Protein AF-A0AA41Z3J3-F1 (afdb_monomer)

Secondary structure (DSSP, 8-state):
--HHHHHHHTT------SBHHHHHHHHHHTTTT---B---SS-BSS--HHHHHHHHHHH-TT--B-

Organism: NCBI:txid2949735

Radius of gyration: 11.58 Å; Cα contacts (8 Å, |Δi|>4): 68; chains: 1; bounding box: 25×26×29 Å

Structure (mmCIF, N/CA/C/O backbone):
data_AF-A0AA41Z3J3-F1
#
_entry.id   AF-A0AA41Z3J3-F1
#
loop_
_atom_site.group_PDB
_atom_site.id
_atom_site.type_symbol
_atom_site.label_atom_id
_atom_site.label_alt_id
_atom_site.label_comp_id
_atom_site.label_asym_id
_atom_site.label_entity_id
_atom_site.label_seq_id
_atom_site.pdbx_PDB_ins_code
_atom_site.Cartn_x
_atom_site.Cartn_y
_atom_site.Cartn_z
_atom_site.occupancy
_atom_site.B_iso_or_equiv
_atom_site.auth_seq_id
_atom_site.auth_comp_id
_atom_site.auth_asym_id
_atom_site.auth_atom_id
_atom_site.pdbx_PDB_model_num
ATOM 1 N N . MET A 1 1 ? 12.737 14.273 -4.648 1.00 61.03 1 MET A N 1
ATOM 2 C CA . MET A 1 1 ? 12.170 13.149 -5.403 1.00 61.03 1 MET A CA 1
ATOM 3 C C . MET A 1 1 ? 11.423 12.287 -4.411 1.00 61.03 1 MET A C 1
ATOM 5 O O . MET A 1 1 ? 12.032 11.868 -3.431 1.00 61.03 1 MET A O 1
ATOM 9 N N . GLN A 1 2 ? 10.116 12.154 -4.592 1.00 84.81 2 GLN A N 1
ATOM 10 C CA . GLN A 1 2 ? 9.235 11.377 -3.718 1.00 84.81 2 GLN A CA 1
ATOM 11 C C . GLN A 1 2 ? 9.221 9.908 -4.162 1.00 84.81 2 GLN A C 1
ATOM 13 O O . GLN A 1 2 ? 9.534 9.608 -5.313 1.00 84.81 2 GLN A O 1
ATOM 18 N N . ALA A 1 3 ? 8.873 8.982 -3.265 1.00 85.44 3 ALA A N 1
ATOM 19 C CA . ALA A 1 3 ? 8.797 7.559 -3.613 1.00 85.44 3 ALA A CA 1
ATOM 20 C C . ALA A 1 3 ? 7.764 7.289 -4.726 1.00 85.44 3 ALA A C 1
ATOM 22 O O . ALA A 1 3 ? 8.021 6.484 -5.616 1.00 85.44 3 ALA A O 1
ATOM 23 N N . SER A 1 4 ? 6.649 8.028 -4.730 1.00 89.62 4 SER A N 1
ATOM 24 C CA . SER A 1 4 ? 5.620 7.969 -5.777 1.00 89.62 4 SER A CA 1
ATOM 25 C C . SER A 1 4 ? 6.184 8.233 -7.174 1.00 89.62 4 SER A C 1
ATOM 2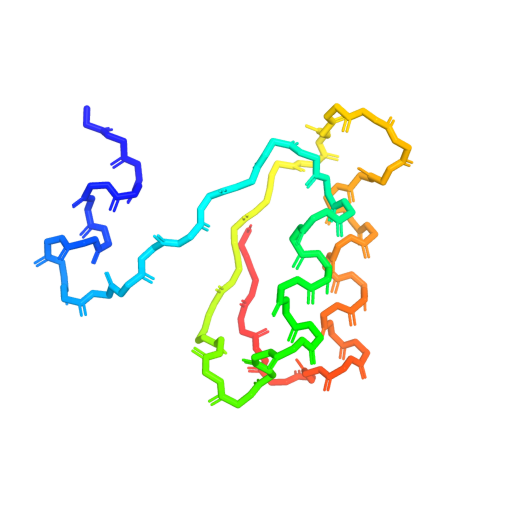7 O O . SER A 1 4 ? 5.963 7.439 -8.081 1.00 89.62 4 SER A O 1
ATOM 29 N N . GLU A 1 5 ? 6.995 9.280 -7.327 1.00 92.62 5 GLU A N 1
ATOM 30 C CA . GLU A 1 5 ? 7.612 9.653 -8.608 1.00 92.62 5 GLU A CA 1
ATOM 31 C C . GLU A 1 5 ? 8.517 8.534 -9.153 1.00 92.62 5 GLU A C 1
ATOM 33 O O . GLU A 1 5 ? 8.556 8.283 -10.354 1.00 92.62 5 GLU A O 1
ATOM 38 N N . LEU A 1 6 ? 9.238 7.826 -8.275 1.00 92.19 6 LEU A N 1
ATOM 39 C CA . LEU A 1 6 ? 10.075 6.689 -8.670 1.00 92.19 6 LEU A CA 1
ATOM 40 C C . LEU A 1 6 ? 9.249 5.499 -9.167 1.00 92.19 6 LEU A C 1
ATOM 42 O O . LEU A 1 6 ? 9.632 4.853 -10.142 1.00 92.19 6 LEU A O 1
ATOM 46 N N . PHE A 1 7 ? 8.134 5.199 -8.504 1.00 91.56 7 PHE A N 1
ATOM 47 C CA . PHE A 1 7 ? 7.255 4.102 -8.902 1.00 91.56 7 PHE A CA 1
ATOM 48 C C . PHE A 1 7 ? 6.531 4.408 -10.216 1.00 91.56 7 PHE A C 1
ATOM 50 O O . PHE A 1 7 ? 6.476 3.544 -11.092 1.00 91.56 7 PHE A O 1
ATOM 57 N N . GLU A 1 8 ? 6.079 5.646 -10.406 1.00 94.38 8 GLU A N 1
ATOM 58 C CA . GLU A 1 8 ? 5.499 6.097 -11.674 1.00 94.38 8 GLU A CA 1
ATOM 59 C C . GLU A 1 8 ? 6.507 5.991 -12.826 1.00 94.38 8 GLU A C 1
ATOM 61 O O . GLU A 1 8 ? 6.180 5.471 -13.893 1.00 94.38 8 GLU A O 1
ATOM 66 N N . LEU A 1 9 ? 7.767 6.390 -12.605 1.00 95.12 9 LEU A N 1
ATOM 67 C CA . LEU A 1 9 ? 8.845 6.225 -13.591 1.00 95.12 9 LEU A CA 1
ATOM 68 C C . LEU A 1 9 ? 9.147 4.755 -13.918 1.00 95.12 9 LEU A C 1
ATOM 70 O O . LEU A 1 9 ? 9.589 4.455 -15.027 1.00 95.12 9 LEU A O 1
ATOM 74 N N . ALA A 1 10 ? 8.901 3.840 -12.980 1.00 92.75 10 ALA A N 1
ATOM 75 C CA . ALA A 1 10 ? 9.004 2.399 -13.199 1.00 92.75 10 ALA A CA 1
ATOM 76 C C . ALA A 1 10 ? 7.782 1.804 -13.933 1.00 92.75 10 ALA A C 1
ATOM 78 O O . ALA A 1 10 ? 7.760 0.602 -14.199 1.00 92.75 10 ALA A O 1
ATOM 79 N N . GLY A 1 11 ? 6.784 2.624 -14.281 1.00 94.12 11 GLY A N 1
ATOM 80 C CA . GLY A 1 11 ? 5.565 2.207 -14.975 1.00 94.12 11 GLY A CA 1
ATOM 81 C C . GLY A 1 11 ? 4.470 1.667 -14.054 1.00 94.12 11 GLY A C 1
ATOM 82 O O . GLY A 1 11 ? 3.541 1.023 -14.540 1.00 94.12 11 GLY A O 1
ATOM 83 N N . LEU A 1 12 ? 4.567 1.901 -12.742 1.00 91.88 12 LEU A N 1
ATOM 84 C CA . LEU A 1 12 ? 3.528 1.539 -11.780 1.00 91.88 12 LEU A CA 1
ATOM 85 C C . LEU A 1 12 ? 2.517 2.679 -11.640 1.00 91.88 12 LEU A C 1
ATOM 87 O O . LEU A 1 12 ? 2.891 3.848 -11.568 1.00 91.88 12 LEU A O 1
ATOM 91 N N . ALA A 1 13 ? 1.233 2.336 -11.546 1.00 93.44 13 ALA A N 1
ATOM 92 C CA . ALA A 1 13 ? 0.221 3.285 -11.101 1.00 93.44 13 ALA A CA 1
ATOM 93 C C . ALA A 1 13 ? 0.348 3.473 -9.583 1.00 93.44 13 ALA A C 1
ATOM 95 O O . ALA A 1 13 ? 0.352 2.492 -8.838 1.00 93.44 13 ALA A O 1
ATOM 96 N N . VAL A 1 14 ? 0.457 4.723 -9.129 1.00 93.69 14 VAL A N 1
ATOM 97 C CA . VAL A 1 14 ? 0.559 5.057 -7.705 1.00 93.69 14 VAL A CA 1
ATOM 98 C C . VAL A 1 14 ? -0.709 5.763 -7.264 1.00 93.69 14 VAL A C 1
ATOM 100 O O . VAL A 1 14 ? -1.104 6.768 -7.848 1.00 93.69 14 VAL A O 1
ATOM 103 N N . GLN A 1 15 ? -1.319 5.254 -6.198 1.00 94.62 15 GLN A N 1
ATOM 104 C CA . GLN A 1 15 ? -2.440 5.897 -5.533 1.00 94.62 15 GLN A CA 1
ATOM 105 C C . GLN A 1 15 ? -2.024 6.262 -4.106 1.00 94.62 15 GLN A C 1
ATOM 107 O O . GLN A 1 15 ? -1.578 5.402 -3.348 1.00 94.62 15 GLN A O 1
ATOM 112 N N . ALA A 1 16 ? -2.144 7.544 -3.761 1.00 92.00 16 ALA A N 1
ATOM 113 C CA . ALA A 1 16 ? -1.781 8.069 -2.450 1.00 92.00 16 ALA A CA 1
ATOM 114 C C . ALA A 1 16 ? -3.031 8.492 -1.673 1.00 92.00 16 ALA A C 1
ATOM 116 O O . ALA A 1 16 ? -3.963 9.056 -2.25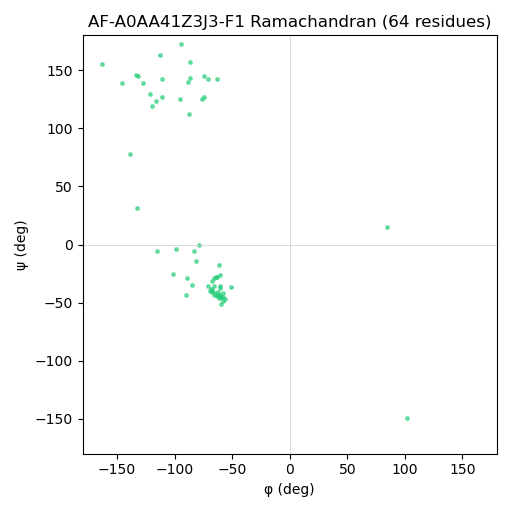0 1.00 92.00 16 ALA A O 1
ATOM 117 N N . PHE A 1 17 ? -3.005 8.248 -0.366 1.00 91.88 17 PHE A N 1
ATOM 118 C CA . PHE A 1 17 ? -4.056 8.598 0.585 1.00 91.88 17 PHE A CA 1
ATOM 119 C C . PHE A 1 17 ? -3.420 9.249 1.809 1.00 91.88 17 PHE A C 1
ATOM 121 O O . PHE A 1 17 ? -2.305 8.883 2.184 1.00 91.88 17 PHE A O 1
ATOM 128 N N . ALA A 1 18 ? -4.115 10.209 2.419 1.00 86.31 18 ALA A N 1
ATOM 129 C CA . ALA A 1 18 ? -3.697 10.776 3.702 1.00 86.31 18 ALA A CA 1
ATOM 130 C C . ALA A 1 18 ? -4.303 9.999 4.890 1.00 86.31 18 ALA A C 1
ATOM 132 O O . ALA A 1 18 ? -3.551 9.673 5.810 1.00 86.31 18 ALA A O 1
ATOM 133 N N . PRO A 1 19 ? -5.602 9.627 4.873 1.00 89.00 19 PRO A N 1
ATOM 134 C CA . PRO A 1 19 ? -6.188 8.763 5.897 1.00 89.00 19 PRO A CA 1
ATOM 135 C C . PRO A 1 19 ? -5.994 7.280 5.559 1.00 89.00 19 PRO A C 1
ATOM 137 O O . PRO A 1 19 ? -6.114 6.870 4.400 1.00 89.00 19 PRO A O 1
ATOM 140 N N . GLY A 1 20 ? -5.758 6.451 6.578 1.00 89.38 20 GLY A N 1
ATOM 141 C CA . GLY A 1 20 ? -5.648 4.997 6.404 1.00 89.38 20 GLY A CA 1
ATOM 142 C C . GLY A 1 20 ? -6.958 4.343 5.952 1.00 89.38 20 GLY A C 1
ATOM 143 O O . GLY A 1 20 ? -6.943 3.347 5.230 1.00 89.38 20 GLY A O 1
ATOM 144 N N . GLU A 1 21 ? -8.097 4.927 6.323 1.00 91.62 21 GLU A N 1
ATOM 145 C CA . GLU A 1 21 ? -9.432 4.447 5.964 1.00 91.62 21 GLU A CA 1
ATOM 146 C C . GLU A 1 21 ? -9.660 4.466 4.445 1.00 91.62 21 GLU A C 1
ATOM 148 O O . GLU A 1 21 ? -10.141 3.482 3.883 1.00 91.62 21 GLU A O 1
ATOM 153 N N . GLU A 1 22 ? -9.246 5.540 3.767 1.00 92.44 22 GLU A N 1
ATOM 154 C CA . GLU A 1 22 ? -9.383 5.666 2.310 1.00 92.44 22 GLU A CA 1
ATOM 155 C C . GLU A 1 22 ? -8.515 4.634 1.573 1.00 92.44 22 GLU A C 1
ATOM 157 O O . GLU A 1 22 ? -8.933 4.064 0.563 1.00 92.44 22 GLU A O 1
ATOM 162 N N . ALA A 1 23 ? -7.329 4.327 2.111 1.00 91.56 23 ALA A N 1
ATOM 163 C CA . ALA A 1 23 ? -6.466 3.286 1.561 1.00 91.56 23 ALA A CA 1
ATOM 164 C C . ALA A 1 23 ? -7.110 1.894 1.677 1.00 91.56 23 ALA A C 1
ATOM 166 O O . ALA A 1 23 ? -7.066 1.105 0.731 1.00 91.56 23 ALA A O 1
ATOM 167 N N . ILE A 1 24 ? -7.744 1.597 2.815 1.00 91.38 24 ILE A N 1
ATOM 168 C CA . ILE A 1 24 ? -8.465 0.337 3.039 1.00 91.38 24 ILE A CA 1
ATOM 169 C C . ILE A 1 24 ? -9.640 0.192 2.067 1.00 91.38 24 ILE A C 1
ATOM 171 O O . ILE A 1 24 ? -9.834 -0.887 1.498 1.00 91.38 24 ILE A O 1
ATOM 175 N N . GLU A 1 25 ? -10.418 1.257 1.870 1.00 92.44 25 GLU A N 1
ATOM 176 C CA . GLU A 1 25 ? -11.539 1.268 0.925 1.00 92.44 25 GLU A CA 1
ATOM 177 C C . GLU A 1 25 ? -11.059 1.028 -0.508 1.00 92.44 25 GLU A C 1
ATOM 179 O O . GLU 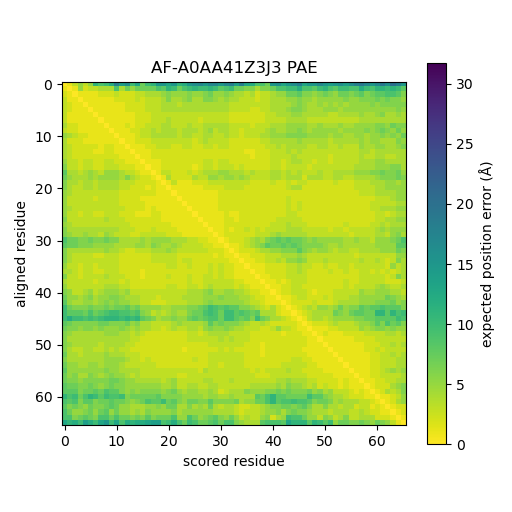A 1 25 ? -11.575 0.144 -1.191 1.00 92.44 25 GLU A O 1
ATOM 184 N N . PHE A 1 26 ? -9.994 1.709 -0.933 1.00 92.69 26 PHE A N 1
ATOM 185 C CA . PHE A 1 26 ? -9.426 1.505 -2.261 1.00 92.69 26 PHE A CA 1
ATOM 186 C C . PHE A 1 26 ? -8.936 0.072 -2.487 1.00 92.69 26 PHE A C 1
ATOM 188 O O . PHE A 1 26 ? -9.227 -0.517 -3.529 1.00 92.69 26 PHE A O 1
ATOM 195 N N . VAL A 1 27 ? -8.215 -0.511 -1.522 1.00 90.69 27 VAL A N 1
ATOM 196 C CA . VAL A 1 27 ? -7.737 -1.898 -1.631 1.00 90.69 27 VAL A CA 1
ATOM 197 C C . VAL A 1 27 ? -8.912 -2.865 -1.721 1.00 90.69 27 VAL A C 1
ATOM 199 O O . VAL A 1 27 ? -8.868 -3.787 -2.530 1.00 90.69 27 VAL A O 1
ATOM 202 N N . ARG A 1 28 ? -9.976 -2.651 -0.934 1.00 89.94 28 ARG A N 1
ATOM 203 C CA . ARG A 1 28 ? -11.188 -3.483 -0.973 1.00 89.94 28 ARG A CA 1
ATOM 204 C C . ARG A 1 28 ? -11.823 -3.503 -2.363 1.00 89.94 28 ARG A C 1
ATOM 206 O O . ARG A 1 28 ? -12.236 -4.569 -2.816 1.00 89.94 28 ARG A O 1
ATOM 213 N N . ASP A 1 29 ? -11.878 -2.353 -3.021 1.00 92.94 29 ASP A N 1
ATOM 214 C CA . ASP A 1 29 ? -12.531 -2.207 -4.323 1.00 92.94 29 ASP A CA 1
ATOM 215 C C . ASP A 1 29 ? -11.641 -2.657 -5.497 1.00 92.94 29 ASP A C 1
ATOM 217 O O . ASP A 1 29 ? -12.142 -2.870 -6.599 1.00 92.94 29 ASP A O 1
ATOM 221 N N . ASN A 1 30 ? -10.332 -2.838 -5.269 1.00 91.25 30 ASN A N 1
ATOM 222 C CA . ASN A 1 30 ? -9.333 -3.113 -6.311 1.00 91.25 30 ASN A CA 1
ATOM 223 C C . ASN A 1 30 ? -8.390 -4.278 -5.950 1.00 91.25 30 ASN A C 1
ATOM 225 O O . ASN A 1 30 ? -7.218 -4.274 -6.328 1.00 91.25 30 ASN A O 1
ATOM 229 N N . LEU A 1 31 ? -8.882 -5.270 -5.198 1.00 83.94 31 LEU A N 1
ATOM 230 C CA . LEU A 1 31 ? -8.076 -6.353 -4.609 1.00 83.94 31 LEU A CA 1
ATOM 231 C C . LEU A 1 31 ? -7.149 -7.071 -5.610 1.00 83.94 31 LEU A C 1
ATOM 233 O O . LEU A 1 31 ? -6.037 -7.455 -5.263 1.00 83.94 31 LEU A O 1
ATOM 237 N N . ASP A 1 32 ? -7.589 -7.250 -6.852 1.00 86.62 32 ASP A N 1
ATOM 238 C CA . ASP A 1 32 ? -6.865 -7.944 -7.922 1.00 86.62 32 ASP A CA 1
ATOM 239 C C . ASP A 1 32 ? -5.829 -7.075 -8.657 1.00 86.62 32 ASP A C 1
ATOM 241 O O . ASP A 1 32 ? -5.072 -7.581 -9.487 1.00 86.62 32 ASP A O 1
ATOM 245 N N . GLN A 1 33 ? -5.770 -5.780 -8.344 1.00 89.56 33 GLN A N 1
ATOM 246 C CA . GLN A 1 33 ? -4.924 -4.791 -9.017 1.00 89.56 33 GLN A CA 1
ATOM 247 C C . GLN A 1 33 ? -3.844 -4.193 -8.103 1.00 89.56 33 GLN A C 1
ATOM 249 O O . GLN A 1 33 ? -2.982 -3.447 -8.572 1.00 89.56 33 GLN A O 1
ATOM 254 N N . VAL A 1 34 ? -3.845 -4.528 -6.808 1.00 90.38 34 VAL A N 1
ATOM 255 C CA . VAL A 1 34 ? -2.853 -4.033 -5.844 1.00 90.38 34 VAL A CA 1
ATOM 256 C C . VAL A 1 34 ? -1.625 -4.942 -5.828 1.00 90.38 34 VAL A C 1
ATOM 258 O O . VAL A 1 34 ? -1.676 -6.083 -5.378 1.00 90.38 34 VAL A O 1
ATOM 261 N N . ALA A 1 35 ? -0.493 -4.413 -6.295 1.00 89.62 35 ALA A N 1
ATOM 262 C CA . ALA A 1 35 ? 0.772 -5.147 -6.330 1.00 89.62 35 ALA A CA 1
ATOM 263 C C . ALA A 1 35 ? 1.617 -4.993 -5.052 1.00 89.62 35 ALA A C 1
ATOM 265 O O . ALA A 1 35 ? 2.416 -5.875 -4.749 1.00 89.62 35 ALA A O 1
ATOM 266 N N . CYS A 1 36 ? 1.497 -3.868 -4.341 1.00 90.50 36 CYS A N 1
ATOM 267 C CA . CYS A 1 36 ? 2.283 -3.547 -3.148 1.00 90.50 36 CYS A CA 1
ATOM 268 C C . CYS A 1 36 ? 1.619 -2.405 -2.368 1.00 90.50 36 CYS A C 1
ATOM 270 O O . CYS A 1 36 ? 0.921 -1.582 -2.966 1.00 90.50 36 CYS A O 1
ATOM 272 N N . ILE A 1 37 ? 1.881 -2.327 -1.062 1.00 91.00 37 ILE A N 1
ATOM 273 C CA . ILE A 1 37 ? 1.452 -1.220 -0.200 1.00 91.00 37 ILE A CA 1
ATOM 274 C C . ILE A 1 37 ? 2.643 -0.651 0.567 1.00 91.00 37 ILE A C 1
ATOM 276 O O . ILE A 1 37 ? 3.486 -1.393 1.070 1.00 91.00 37 ILE A O 1
ATOM 280 N N . PHE A 1 38 ? 2.665 0.677 0.667 1.00 91.50 38 PHE A N 1
ATOM 281 C CA . PHE A 1 38 ? 3.590 1.449 1.488 1.00 91.50 38 PHE A CA 1
ATOM 282 C C . PHE A 1 38 ? 2.766 2.278 2.463 1.00 91.50 38 PHE A C 1
ATOM 284 O O . PHE A 1 38 ? 1.830 2.962 2.042 1.00 91.50 38 PHE A O 1
ATOM 291 N N . THR A 1 39 ? 3.088 2.221 3.751 1.00 92.25 39 THR A N 1
ATOM 292 C CA . THR A 1 39 ? 2.351 2.987 4.758 1.00 92.25 39 THR A CA 1
ATOM 293 C C . THR A 1 39 ? 3.265 3.455 5.878 1.00 92.25 39 THR A C 1
ATOM 295 O O . THR A 1 39 ? 4.140 2.723 6.341 1.00 92.25 39 THR A O 1
ATOM 298 N N . ASP A 1 40 ? 3.064 4.689 6.330 1.00 91.06 40 ASP A N 1
ATOM 299 C CA . ASP A 1 40 ? 3.689 5.152 7.559 1.00 91.06 40 ASP A CA 1
ATOM 300 C C . ASP A 1 40 ? 3.037 4.462 8.759 1.00 91.06 40 ASP A C 1
ATOM 302 O O . ASP A 1 40 ? 1.821 4.302 8.830 1.00 91.06 40 ASP A O 1
ATOM 306 N N . LEU A 1 41 ? 3.833 4.121 9.776 1.00 88.75 41 LEU A N 1
ATOM 307 C CA . LEU A 1 41 ? 3.305 3.516 11.007 1.00 88.75 41 LEU A CA 1
ATOM 308 C C . LEU A 1 41 ? 2.302 4.421 11.732 1.00 88.75 41 LEU A C 1
ATOM 310 O O . LEU A 1 41 ? 1.464 3.933 12.483 1.00 88.75 41 LEU A O 1
ATOM 314 N N . LYS A 1 42 ? 2.414 5.738 11.544 1.00 90.12 42 LYS A N 1
ATOM 315 C CA . LYS A 1 42 ? 1.494 6.728 12.099 1.00 90.12 42 LYS A CA 1
ATOM 316 C C . LYS A 1 42 ? 0.849 7.491 10.960 1.00 90.12 42 LYS A C 1
ATOM 318 O O . LYS A 1 42 ? 1.545 8.189 10.230 1.00 90.12 42 LYS A O 1
ATOM 323 N N . LEU A 1 43 ? -0.467 7.391 10.886 1.00 88.19 43 LEU A N 1
ATOM 324 C CA . LEU A 1 43 ? -1.298 8.128 9.948 1.00 88.19 43 LEU A CA 1
ATOM 325 C C . LEU A 1 43 ? -2.162 9.134 10.710 1.00 88.19 43 LEU A C 1
ATOM 327 O O . LEU A 1 43 ? -2.311 9.056 11.934 1.00 88.19 43 LEU A O 1
ATOM 331 N N . GLU A 1 44 ? -2.707 10.101 9.983 1.00 82.50 44 GLU A N 1
ATOM 332 C CA . GLU A 1 44 ? -3.751 10.969 10.516 1.00 82.50 44 GLU A CA 1
ATOM 333 C C . GLU A 1 44 ? -5.079 10.200 10.587 1.00 82.50 44 GLU A C 1
ATOM 335 O O . GLU A 1 44 ? -5.375 9.382 9.720 1.00 82.50 44 GLU A O 1
ATOM 340 N N . GLY A 1 45 ? -5.895 10.478 11.607 1.00 82.50 45 GLY A N 1
ATOM 341 C CA . GLY A 1 45 ? -7.199 9.832 11.784 1.00 82.50 45 GLY A CA 1
ATOM 342 C C . GLY A 1 45 ? -7.199 8.733 12.845 1.00 82.50 45 GLY A C 1
ATOM 343 O O . GLY A 1 45 ? -6.513 8.843 13.864 1.00 82.50 45 GLY A O 1
ATOM 344 N N . THR A 1 46 ? -8.055 7.727 12.649 1.00 84.50 46 THR A N 1
ATOM 345 C CA . THR A 1 46 ? -8.278 6.642 13.619 1.00 84.50 46 THR A CA 1
ATOM 346 C C . THR A 1 46 ? -7.558 5.350 13.268 1.00 84.50 46 THR A C 1
ATOM 348 O O . THR A 1 46 ? -7.253 4.587 14.179 1.00 84.50 46 THR A O 1
ATOM 351 N N . THR A 1 47 ? -7.278 5.134 11.984 1.00 86.62 47 THR A N 1
ATOM 352 C CA . THR A 1 47 ? -6.578 3.958 11.466 1.00 86.62 47 THR A CA 1
ATOM 353 C C . THR A 1 47 ? -5.092 4.260 11.318 1.00 86.62 47 THR A C 1
ATOM 355 O O . THR A 1 47 ? -4.718 5.206 10.626 1.00 86.62 47 THR A O 1
ATOM 358 N N . ASP A 1 48 ? -4.237 3.446 11.935 1.00 91.38 48 ASP A N 1
ATOM 359 C CA . ASP A 1 48 ? -2.783 3.539 11.762 1.00 91.38 48 ASP A CA 1
ATOM 360 C C . ASP A 1 48 ? -2.252 2.584 10.673 1.00 91.38 48 ASP A C 1
ATOM 362 O O . ASP A 1 48 ? -2.981 1.750 10.128 1.00 91.38 48 ASP A O 1
ATOM 366 N N . GLY A 1 49 ? -0.964 2.697 10.330 1.00 89.38 49 GLY A N 1
ATOM 367 C CA . GLY A 1 49 ? -0.373 1.883 9.263 1.00 89.38 49 GLY A CA 1
ATOM 368 C C . GLY A 1 49 ? -0.352 0.380 9.559 1.00 89.38 49 GLY A C 1
ATOM 369 O O . GLY A 1 49 ? -0.439 -0.432 8.637 1.00 89.38 49 GLY A O 1
ATOM 370 N N . LEU A 1 50 ? -0.292 -0.030 10.832 1.00 91.38 50 LEU A N 1
ATOM 371 C CA . LEU A 1 50 ? -0.336 -1.450 11.194 1.00 91.38 50 LEU A CA 1
ATOM 372 C C . LEU A 1 50 ? -1.730 -2.031 10.961 1.00 91.38 50 LEU A C 1
ATOM 374 O O . LEU A 1 50 ? -1.856 -3.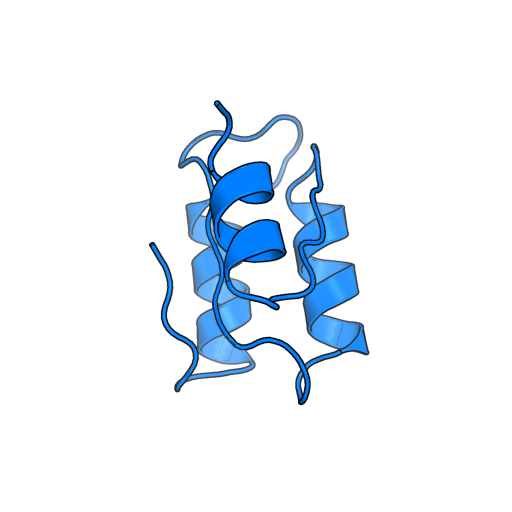187 10.552 1.00 91.38 50 LEU A O 1
ATOM 378 N N . GLU A 1 51 ? -2.774 -1.242 11.197 1.00 92.06 51 GLU A N 1
ATOM 379 C CA . GLU A 1 51 ? -4.146 -1.645 10.908 1.00 92.06 51 GLU A CA 1
ATOM 380 C C . GLU A 1 51 ? -4.408 -1.777 9.407 1.00 92.06 51 GLU A C 1
ATOM 382 O O . GLU A 1 51 ? -5.042 -2.753 8.997 1.00 92.06 51 GLU A O 1
ATOM 387 N N . VAL A 1 52 ? -3.847 -0.879 8.588 1.00 91.12 52 VAL A N 1
ATOM 388 C CA . VAL A 1 52 ? -3.872 -1.000 7.121 1.00 91.12 52 VAL A CA 1
ATOM 389 C C . VAL A 1 52 ? -3.195 -2.299 6.680 1.00 91.12 52 VAL A C 1
ATOM 391 O O . VAL A 1 52 ? -3.799 -3.091 5.956 1.00 91.12 52 VAL A O 1
ATOM 394 N N . VAL A 1 53 ? -1.975 -2.573 7.156 1.00 90.88 53 VAL A N 1
ATOM 395 C CA . VAL A 1 53 ? -1.244 -3.809 6.819 1.00 90.88 53 VAL A CA 1
ATOM 396 C C . VAL A 1 53 ? -2.023 -5.050 7.248 1.00 90.88 53 VAL A C 1
ATOM 398 O O . VAL A 1 53 ? -2.145 -5.992 6.466 1.00 90.88 53 VAL A O 1
ATOM 401 N N . ARG A 1 54 ? -2.585 -5.063 8.464 1.00 90.94 54 ARG A N 1
ATOM 402 C CA . ARG A 1 54 ? -3.391 -6.189 8.958 1.00 90.94 54 ARG A CA 1
ATOM 403 C C . ARG A 1 54 ? -4.581 -6.45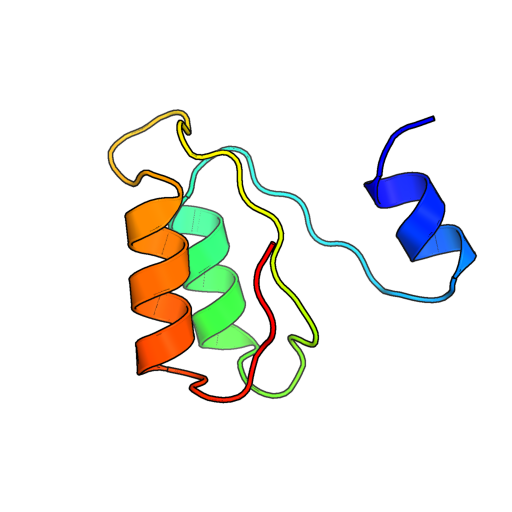5 8.041 1.00 90.94 54 ARG A C 1
ATOM 405 O O . ARG A 1 54 ? -4.772 -7.595 7.628 1.00 90.94 54 ARG A O 1
ATOM 412 N N . TYR A 1 55 ? -5.334 -5.413 7.689 1.00 89.12 55 TYR A N 1
ATOM 413 C CA . TYR A 1 55 ? -6.480 -5.536 6.790 1.00 89.12 55 TYR A CA 1
ATOM 414 C C . TYR A 1 55 ? -6.072 -6.116 5.431 1.00 89.12 55 TYR A C 1
ATOM 416 O O . TYR A 1 55 ? -6.709 -7.031 4.908 1.00 89.12 55 TYR A O 1
ATOM 424 N N . VAL A 1 56 ? -4.977 -5.606 4.870 1.00 86.88 56 VAL A N 1
ATOM 425 C CA . VAL A 1 56 ? -4.489 -6.032 3.558 1.00 86.88 56 VAL A CA 1
ATOM 426 C C . VAL A 1 56 ? -4.030 -7.478 3.605 1.00 86.88 56 VAL A C 1
ATOM 428 O O . VAL A 1 56 ? -4.374 -8.227 2.707 1.00 86.88 56 VAL A O 1
ATOM 431 N N . LEU A 1 57 ? -3.302 -7.904 4.635 1.00 88.06 57 LEU A N 1
ATOM 432 C CA . LEU A 1 57 ? -2.845 -9.291 4.748 1.00 88.06 57 LEU A CA 1
ATOM 433 C C . LEU A 1 57 ? -3.995 -10.280 4.969 1.00 88.06 57 LEU A C 1
ATOM 435 O O . LEU A 1 57 ? -3.914 -11.419 4.511 1.00 88.06 57 LEU A O 1
ATOM 439 N N . GLU A 1 58 ? -5.066 -9.862 5.646 1.00 89.31 58 GLU A N 1
ATOM 440 C CA . GLU A 1 58 ? -6.283 -10.668 5.791 1.00 89.31 58 GLU A CA 1
ATOM 441 C C . GLU A 1 58 ? -7.025 -10.826 4.453 1.00 89.31 58 GLU A C 1
ATOM 443 O O . GLU A 1 58 ? -7.536 -11.908 4.160 1.00 89.31 58 GLU A O 1
ATOM 448 N N . ALA A 1 59 ? -7.059 -9.777 3.624 1.00 84.88 59 ALA A N 1
ATOM 449 C CA . ALA A 1 59 ? -7.741 -9.786 2.328 1.00 84.88 59 ALA A CA 1
ATOM 450 C C . ALA A 1 59 ?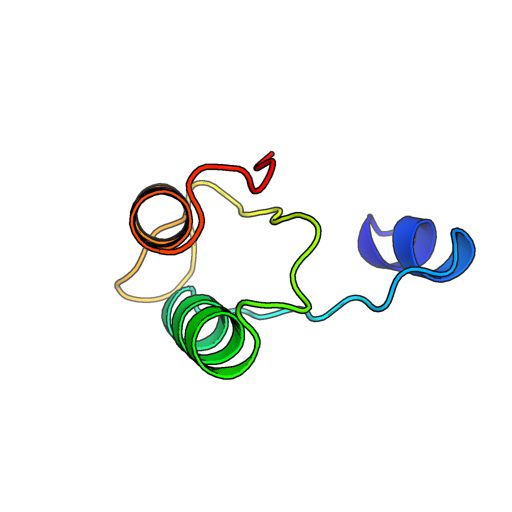 -6.881 -10.350 1.176 1.00 84.88 59 ALA A C 1
ATOM 452 O O . ALA A 1 59 ? -7.399 -11.000 0.269 1.00 84.88 59 ALA A O 1
ATOM 453 N N . LEU A 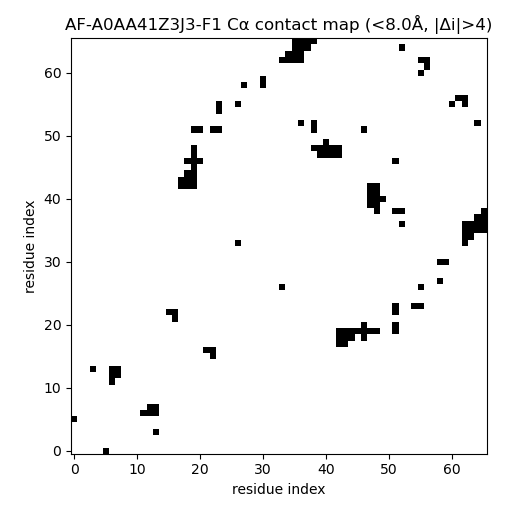1 60 ? -5.571 -10.106 1.217 1.00 84.69 60 LEU A N 1
ATOM 454 C CA . LEU A 1 60 ? -4.562 -10.400 0.198 1.00 84.69 60 LEU A CA 1
ATOM 455 C C . LEU A 1 60 ? -3.280 -10.940 0.859 1.00 84.69 60 LEU A C 1
ATOM 457 O O . LEU A 1 60 ? -2.269 -10.237 0.947 1.00 84.69 60 LEU A O 1
ATOM 461 N N . PRO A 1 61 ? -3.264 -12.220 1.273 1.00 81.00 61 PRO A N 1
ATOM 462 C CA . PRO A 1 61 ? -2.152 -12.792 2.039 1.00 81.00 61 PRO A CA 1
ATOM 463 C C . PRO A 1 61 ? -0.803 -12.791 1.306 1.00 81.00 61 PRO A C 1
ATOM 465 O O . PRO A 1 61 ? 0.241 -12.981 1.926 1.00 81.00 61 PRO A O 1
ATOM 468 N N . SER A 1 62 ? -0.818 -12.633 -0.021 1.00 81.88 62 SER A N 1
ATOM 469 C CA . SER A 1 62 ? 0.367 -12.649 -0.879 1.00 81.88 62 SER A CA 1
ATOM 470 C C . SER A 1 62 ? 0.886 -11.265 -1.268 1.00 81.88 62 SER A C 1
ATOM 472 O O . SER A 1 62 ? 1.898 -11.202 -1.965 1.00 81.88 62 SER A O 1
ATOM 474 N N . VAL A 1 63 ? 0.212 -10.174 -0.886 1.00 83.25 63 VAL A N 1
ATOM 475 C CA . VAL A 1 63 ? 0.656 -8.820 -1.246 1.00 83.25 63 VAL A CA 1
ATOM 476 C C . VAL A 1 63 ? 1.841 -8.398 -0.369 1.00 83.25 63 VAL A C 1
ATOM 478 O O . VAL A 1 63 ? 1.735 -8.425 0.860 1.00 83.25 63 VAL A O 1
ATOM 481 N N . PRO A 1 64 ? 2.979 -7.999 -0.969 1.00 80.81 64 PRO A N 1
ATOM 482 C CA . PRO A 1 64 ? 4.087 -7.395 -0.239 1.00 80.81 64 PRO A CA 1
ATOM 483 C C . PRO A 1 64 ? 3.687 -6.062 0.407 1.00 80.81 64 PRO A C 1
ATOM 485 O O . PRO A 1 64 ? 2.970 -5.259 -0.194 1.00 80.81 64 PRO A O 1
ATOM 488 N N . TRP A 1 65 ? 4.203 -5.807 1.608 1.00 80.81 65 TRP A N 1
ATOM 489 C CA . TRP A 1 65 ? 4.035 -4.545 2.327 1.00 80.81 65 TRP A CA 1
ATOM 490 C C . TRP A 1 65 ? 5.385 -4.056 2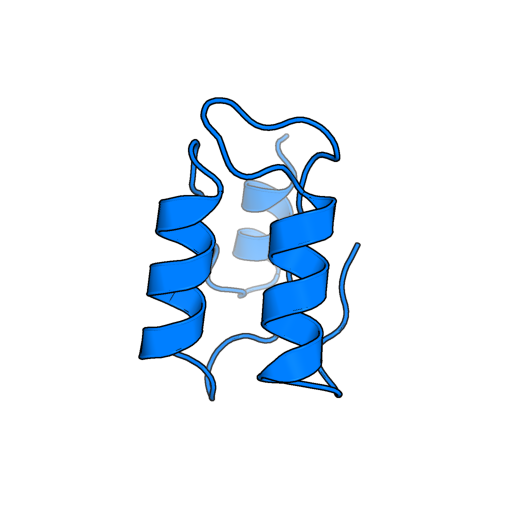.856 1.00 80.81 65 TRP A C 1
ATOM 492 O O . TRP A 1 65 ? 6.242 -4.872 3.217 1.00 80.81 65 TRP A O 1
ATOM 502 N N . CYS A 1 66 ? 5.568 -2.736 2.855 1.00 69.50 66 CYS A N 1
ATOM 503 C CA . CYS A 1 66 ? 6.801 -2.060 3.260 1.00 69.50 66 CYS A CA 1
ATOM 504 C C . CYS A 1 66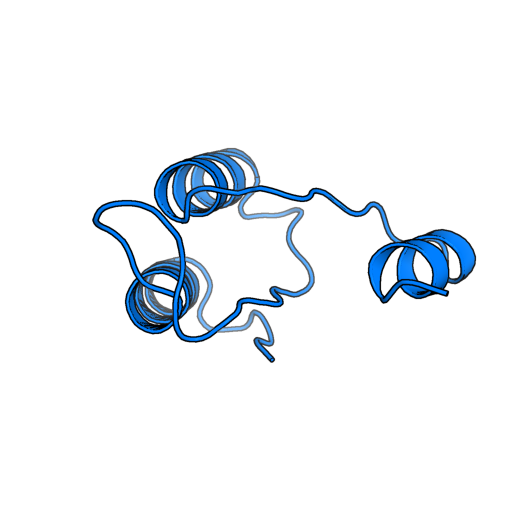 ? 6.509 -0.961 4.280 1.00 69.50 66 CYS A C 1
ATOM 506 O O . CYS A 1 66 ? 5.543 -0.196 4.040 1.00 69.50 66 CYS A O 1
#

Mean predicted aligned error: 3.73 Å

Nearest PDB structures (foldseek):
  2rdm-assembly1_A  TM=8.693E-01  e=1.627E-01  Sinorhizobium medicae WSM419
  4rk6-assembly1_B  TM=4.407E-01  e=5.742E+00  Weissella paramesenteroides ATCC 33313
  4rk7-assembly1_B  TM=4.525E-01  e=6.141E+00  Weissella paramesenteroides ATCC 33313
  5bq3-assembly4_D  TM=4.222E-01  e=9.832E+00  Schaalia dentiphila ATCC 17982

Solvent-accessible surface area (backbone atoms only — not comparable to full-atom values): 4102 Å² total; per-residue (Å²): 136,56,73,61,61,55,40,42,75,72,73,44,89,76,85,87,67,74,41,36,62,60,47,50,53,52,46,69,78,35,64,94,74,60,74,63,51,76,60,54,72,74,43,55,82,89,40,34,28,62,56,45,50,52,53,45,44,74,77,38,75,84,52,52,74,89

InterPro domains:
  IPR001789 Signal transduction response regulator, receiver domain [PS50110] (1-66)
  IPR011006 CheY-like superfamily [SSF52172] (4-64)

pLDDT: mean 88.63, std 5.56, range [61.03, 95.12]

Foldseek 3Di:
DDPCVVCVVVVDDDDDDQDLVVVLVVCVVQVVRQQEEEADQQGPDDDGPVNSVVSNCVSPVPHYYD

Sequence (66 aa):
MQASELFELAGLAVQAFAPGEEAIEFVRDNLDQVACIFTDLKLEGTTDGLEVVRYVLEALPSVPWC